Protein AF-A0A1L6IAH2-F1 (afdb_monomer)

Nearest PDB structures (foldseek):
  7aef-assembly1_q  TM=5.948E-01  e=2.158E-03  Algoriphagus machipongonensis
  6j0m-assembly1_C  TM=5.883E-01  e=1.623E-03  Photorhabdus asymbiotica
  3qr8-assembly1_A  TM=6.072E-01  e=8.965E-03  Peduovirus P2
  4s37-assembly6_Q  TM=5.396E-01  e=3.403E-03  Pseudomonas aeruginosa
  4s37-assembly3_G  TM=5.154E-01  e=2.038E-03  Pseudomonas aeruginosa

Solvent-accessible surface area (backbone atoms only — not comparable to full-atom values): 9773 Å² total; per-residue (Å²): 84,70,51,66,42,84,92,80,63,48,71,53,67,84,31,56,76,56,61,93,45,67,58,98,90,50,69,62,82,82,82,83,58,92,88,65,53,66,43,73,44,50,53,95,78,34,82,90,46,42,33,38,61,48,78,56,72,47,98,86,50,65,74,85,92,66,58,93,87,36,50,73,51,71,52,97,86,44,34,36,42,34,44,46,83,87,72,36,38,40,37,39,38,74,96,46,79,29,43,42,50,48,82,70,81,58,94,85,51,98,84,64,86,61,82,53,84,48,85,50,82,79,60,76,96,62,81,91,75,88,76,78,79,78,81,73,85,83,81,82,82,82,82,86,132

Mean predicted aligned error: 13.53 Å

Radius of gyration: 24.13 Å; Cα contacts (8 Å, |Δi|>4): 179; chains: 1; bounding box: 73×36×64 Å

Foldseek 3Di:
DWDQDPPVRDIADDAEEDFDADDDPDHDDDDDDPPWAFDWDADVPDPNHIYGDDTDADPVRHDPDDDPPKDKDADPQQWIWIQDPVRKIKTDHQPDFIFIFHFDPPPPDPPDGDGDGDGDRPDPPDDDDPPPPPPDDDDDDDDDD

Structure (mmCIF, N/CA/C/O backbone):
data_AF-A0A1L6IAH2-F1
#
_entry.id   AF-A0A1L6IAH2-F1
#
loop_
_atom_site.group_PDB
_atom_site.id
_atom_site.type_symbol
_atom_site.label_atom_id
_atom_site.label_alt_id
_atom_site.label_comp_id
_atom_site.label_asym_id
_atom_site.label_entity_id
_atom_site.label_seq_id
_atom_site.pdbx_PDB_ins_code
_atom_site.Cartn_x
_atom_site.Cartn_y
_atom_site.Cartn_z
_atom_site.occupancy
_atom_site.B_iso_or_equiv
_atom_site.auth_seq_id
_atom_site.auth_comp_id
_atom_site.auth_asym_id
_atom_site.auth_atom_id
_atom_site.pdbx_PDB_model_num
ATOM 1 N N . MET A 1 1 ? -3.403 -3.641 16.462 1.00 86.50 1 MET A N 1
ATOM 2 C CA . MET A 1 1 ? -3.313 -2.164 16.546 1.00 86.50 1 MET A CA 1
ATOM 3 C C . MET A 1 1 ? -4.534 -1.611 17.271 1.00 86.50 1 MET A C 1
ATOM 5 O O . MET A 1 1 ? -5.451 -2.382 17.517 1.00 86.50 1 MET A O 1
ATOM 9 N N . LYS A 1 2 ? -4.558 -0.321 17.611 1.00 91.00 2 LYS A N 1
ATOM 10 C CA . LYS A 1 2 ? -5.756 0.363 18.122 1.00 91.00 2 LYS A CA 1
ATOM 11 C C . LYS A 1 2 ? -6.254 1.385 17.102 1.00 91.00 2 LYS A C 1
ATOM 13 O O . LYS A 1 2 ? -5.446 1.907 16.335 1.00 91.00 2 LYS A O 1
ATOM 18 N N . VAL A 1 3 ? -7.557 1.649 17.090 1.00 92.06 3 VAL A N 1
ATOM 19 C CA . VAL A 1 3 ? -8.216 2.565 16.147 1.00 92.06 3 VAL A CA 1
ATOM 20 C C . VAL A 1 3 ? -9.210 3.449 16.907 1.00 92.06 3 VAL A C 1
ATOM 22 O O . VAL A 1 3 ? -9.743 3.039 17.935 1.00 92.06 3 VAL A O 1
ATOM 25 N N . LEU A 1 4 ? -9.467 4.662 16.410 1.00 93.75 4 LEU A N 1
ATOM 26 C CA . LEU A 1 4 ? -10.548 5.525 16.896 1.00 93.75 4 LEU A CA 1
ATOM 27 C C . LEU A 1 4 ? -11.818 5.280 16.071 1.00 93.75 4 LEU A C 1
ATOM 29 O O . LEU A 1 4 ? -11.799 5.400 14.846 1.00 93.75 4 LEU A O 1
ATOM 33 N N . LEU A 1 5 ? -12.925 4.953 16.736 1.00 91.56 5 LEU A N 1
ATOM 34 C CA . LEU A 1 5 ? -14.225 4.763 16.095 1.00 91.56 5 LEU A CA 1
ATOM 35 C C . LEU A 1 5 ? -14.841 6.113 15.726 1.00 91.56 5 LEU A C 1
ATOM 37 O O . LEU A 1 5 ? -15.018 6.972 16.584 1.00 91.56 5 LEU A O 1
ATOM 41 N N . MET A 1 6 ? -15.223 6.294 14.466 1.00 90.25 6 MET A N 1
ATOM 42 C CA . MET A 1 6 ? -15.960 7.481 14.027 1.00 90.25 6 MET A CA 1
ATOM 43 C C . MET A 1 6 ? -17.478 7.246 14.124 1.00 90.25 6 MET A C 1
ATOM 45 O O . MET A 1 6 ? -17.927 6.138 13.832 1.00 90.25 6 MET A O 1
ATOM 49 N N . PRO A 1 7 ? -18.285 8.255 14.515 1.00 90.56 7 PRO A N 1
ATOM 50 C CA . PRO A 1 7 ? -17.900 9.628 14.868 1.00 90.56 7 PRO A CA 1
ATOM 51 C C . PRO A 1 7 ? -17.555 9.828 16.357 1.00 90.56 7 PRO A C 1
ATOM 53 O O . PRO A 1 7 ? -17.245 10.941 16.764 1.00 90.56 7 PRO A O 1
ATOM 56 N N . THR A 1 8 ? -17.646 8.789 17.192 1.00 92.56 8 THR A N 1
ATOM 57 C C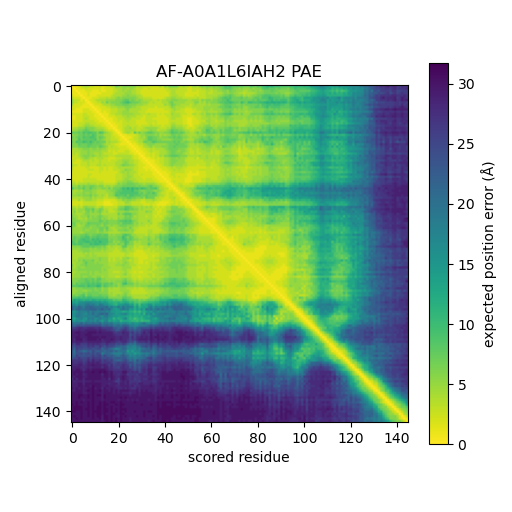A . THR A 1 8 ? -17.584 8.921 18.661 1.00 92.56 8 THR A CA 1
ATOM 58 C C . THR A 1 8 ? -16.186 9.192 19.218 1.00 92.56 8 THR A C 1
ATOM 60 O O . THR A 1 8 ? -16.061 9.531 20.391 1.00 92.56 8 THR A O 1
ATOM 63 N N . LEU A 1 9 ? -15.141 9.020 18.404 1.00 91.88 9 LEU A N 1
ATOM 64 C CA . LEU A 1 9 ? -13.724 9.112 18.769 1.00 91.88 9 LEU A CA 1
ATOM 65 C C . LEU A 1 9 ? -13.318 8.176 19.916 1.00 91.88 9 LEU A C 1
ATOM 67 O O . LEU A 1 9 ? -12.305 8.392 20.580 1.00 91.88 9 LEU A O 1
ATOM 71 N N . LYS A 1 10 ? -14.087 7.107 20.146 1.00 92.12 10 LYS A N 1
ATOM 72 C CA . LYS A 1 10 ? -13.762 6.106 21.161 1.00 92.12 10 LYS A CA 1
ATOM 73 C C . LYS A 1 10 ? -12.644 5.198 20.658 1.00 92.12 10 LYS A C 1
ATOM 75 O O . LYS A 1 10 ? -12.745 4.637 19.569 1.00 92.12 10 LYS A O 1
ATOM 80 N N . GLU A 1 11 ? -11.604 5.024 21.466 1.00 92.31 11 GLU A N 1
ATOM 81 C CA . GLU A 1 11 ? -10.515 4.094 21.166 1.00 92.31 11 GLU A CA 1
ATOM 82 C C . GLU A 1 11 ? -10.976 2.637 21.325 1.00 92.31 11 GLU A C 1
ATOM 84 O O . GLU A 1 11 ? -11.675 2.283 22.280 1.00 92.31 11 GLU A O 1
ATOM 89 N N . THR A 1 12 ? -10.582 1.778 20.387 1.00 91.38 12 THR A N 1
ATOM 90 C CA . THR A 1 12 ? -10.754 0.329 20.504 1.00 91.38 12 THR A CA 1
ATOM 91 C C . THR A 1 12 ? -9.719 -0.284 21.451 1.00 91.38 12 THR A C 1
ATOM 93 O O . THR A 1 12 ? -8.658 0.284 21.723 1.00 91.38 12 THR A O 1
ATOM 96 N N . GLY A 1 13 ? -9.970 -1.524 21.878 1.00 90.44 13 GLY A N 1
ATOM 97 C CA . GLY A 1 13 ? -8.896 -2.397 22.351 1.00 90.44 13 GLY A CA 1
ATOM 98 C C . GLY A 1 13 ? -7.880 -2.715 21.244 1.00 90.44 13 GLY A C 1
ATOM 99 O O . GLY A 1 13 ? -7.984 -2.237 20.108 1.00 90.44 13 GLY A O 1
ATOM 100 N N . PHE A 1 14 ? -6.890 -3.548 21.568 1.00 91.38 14 PHE A N 1
ATOM 101 C CA . PHE A 1 14 ? -5.995 -4.093 20.551 1.00 91.38 14 PHE A CA 1
ATOM 102 C C . PHE A 1 14 ? -6.758 -5.071 19.662 1.00 91.38 14 PHE A C 1
ATOM 104 O O . PHE A 1 14 ? -7.243 -6.093 20.133 1.00 91.38 14 PHE A O 1
ATOM 111 N N . ILE A 1 15 ? -6.820 -4.751 18.374 1.00 92.25 15 ILE A N 1
ATOM 112 C CA . ILE A 1 15 ? -7.501 -5.549 17.357 1.00 92.25 15 ILE A CA 1
ATOM 113 C C . ILE A 1 15 ? -6.515 -6.009 16.275 1.00 92.25 15 ILE A C 1
ATOM 115 O O . ILE A 1 15 ? -5.525 -5.306 16.004 1.00 92.25 15 ILE A O 1
ATOM 119 N N . PRO A 1 16 ? -6.725 -7.191 15.674 1.00 90.25 16 PRO A N 1
ATOM 120 C CA . PRO A 1 16 ? -5.869 -7.704 14.613 1.00 90.25 16 PRO A CA 1
ATOM 121 C C . PRO A 1 16 ? -5.997 -6.882 13.324 1.00 90.25 16 PRO A C 1
ATOM 123 O O . PRO A 1 16 ? -7.049 -6.318 13.013 1.00 90.25 16 PRO A O 1
ATOM 126 N N . LEU A 1 17 ? -4.897 -6.839 12.569 1.00 90.19 17 LEU A N 1
ATOM 127 C CA . LEU A 1 17 ? -4.865 -6.320 11.206 1.00 90.19 17 LEU A CA 1
ATOM 128 C C . LEU A 1 17 ? -5.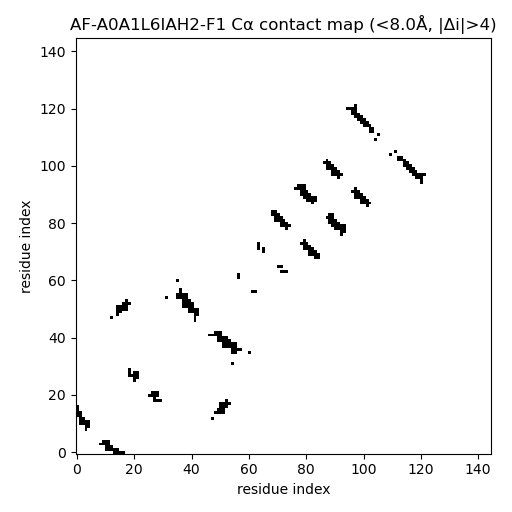105 -7.484 10.244 1.00 90.19 17 LEU A C 1
ATOM 130 O O . LEU A 1 17 ? -4.348 -8.454 10.257 1.00 90.19 17 LEU A O 1
ATOM 134 N N . GLY A 1 18 ? -6.148 -7.386 9.428 1.00 88.62 18 GLY A N 1
ATOM 135 C CA . GLY A 1 18 ? -6.373 -8.310 8.330 1.00 88.62 18 GLY A CA 1
ATOM 136 C C . GLY A 1 18 ? -5.320 -8.121 7.241 1.00 88.62 18 GLY A C 1
ATOM 137 O O . GLY A 1 18 ? -4.909 -7.002 6.933 1.00 88.62 18 GLY A O 1
ATOM 138 N N . ALA A 1 19 ? -4.889 -9.225 6.643 1.00 86.94 19 ALA A N 1
ATOM 139 C CA . ALA A 1 19 ? -4.045 -9.221 5.459 1.00 86.94 19 ALA A CA 1
ATOM 140 C C . ALA A 1 19 ? -4.566 -10.284 4.488 1.00 86.94 19 ALA A C 1
ATOM 142 O O . ALA A 1 19 ? -4.893 -11.395 4.898 1.00 86.94 19 ALA A O 1
ATOM 143 N N . GLN A 1 20 ? -4.685 -9.927 3.207 1.00 83.69 20 GLN A N 1
ATOM 144 C CA . GLN A 1 20 ? -5.344 -10.774 2.204 1.00 83.69 20 GLN A CA 1
ATOM 145 C C . GLN A 1 20 ? -4.550 -12.035 1.864 1.00 83.69 20 GLN A C 1
ATOM 147 O O . GLN A 1 20 ? -5.140 -13.089 1.646 1.00 83.69 20 GLN A O 1
ATOM 152 N N . TRP A 1 21 ? -3.222 -11.936 1.832 1.00 84.38 21 TRP A N 1
ATOM 153 C CA . TRP A 1 21 ? -2.342 -13.040 1.463 1.00 84.38 21 TRP A CA 1
ATOM 154 C C . TRP A 1 21 ? -1.240 -13.147 2.501 1.00 84.38 21 TRP A C 1
ATOM 156 O O . TRP A 1 21 ? -0.202 -12.511 2.355 1.00 84.38 21 TRP A O 1
ATOM 166 N N . VAL A 1 22 ? -1.482 -13.900 3.572 1.00 90.75 22 VAL A N 1
ATOM 167 C CA . VAL A 1 22 ? -0.483 -14.192 4.607 1.00 90.75 22 VAL A CA 1
ATOM 168 C C . VAL A 1 22 ? -0.551 -15.655 5.021 1.00 90.75 22 VAL A C 1
ATOM 170 O O . VAL A 1 22 ? -1.625 -16.250 5.079 1.00 90.75 22 VAL A O 1
ATOM 173 N N . GLY A 1 23 ? 0.605 -16.228 5.328 1.00 88.56 23 GLY A N 1
ATOM 174 C CA . GLY A 1 23 ? 0.748 -17.563 5.893 1.00 88.56 23 GLY A CA 1
ATOM 175 C C . GLY A 1 23 ? 2.095 -17.713 6.593 1.00 88.56 23 GLY A C 1
ATOM 176 O O . GLY A 1 23 ? 2.767 -16.724 6.883 1.00 88.56 23 GLY A O 1
ATOM 177 N N . ASN A 1 24 ? 2.499 -18.948 6.891 1.00 91.69 24 ASN A N 1
ATOM 178 C CA . ASN A 1 24 ? 3.720 -19.217 7.652 1.00 91.69 24 ASN A CA 1
ATOM 179 C C . ASN A 1 24 ? 4.989 -18.852 6.854 1.00 91.69 24 ASN A C 1
ATOM 181 O O . ASN A 1 24 ? 5.527 -19.680 6.124 1.00 91.69 24 ASN A O 1
ATOM 185 N N . GLY A 1 25 ? 5.447 -17.604 6.984 1.00 88.88 25 GLY A N 1
ATOM 186 C CA . GLY A 1 25 ? 6.655 -17.088 6.333 1.00 88.88 25 GLY A CA 1
ATOM 187 C C . GLY A 1 25 ? 6.451 -16.485 4.938 1.00 88.88 25 GLY A C 1
ATOM 188 O O . GLY A 1 25 ? 7.436 -16.160 4.283 1.00 88.88 25 GLY A O 1
ATOM 189 N N . PHE A 1 26 ? 5.210 -16.306 4.474 1.00 86.00 26 PHE A N 1
ATOM 190 C CA . PHE A 1 26 ? 4.926 -15.680 3.178 1.00 86.00 26 PHE A CA 1
ATOM 191 C C . PHE A 1 26 ? 3.760 -14.697 3.263 1.00 86.00 26 PHE A C 1
ATOM 193 O O . PHE A 1 26 ? 2.855 -14.858 4.085 1.00 86.00 26 PHE A O 1
ATOM 200 N N . GLY A 1 27 ? 3.759 -13.702 2.376 1.00 86.50 27 GLY A N 1
ATOM 201 C CA . GLY A 1 27 ? 2.611 -12.832 2.184 1.00 86.50 27 GLY A CA 1
ATOM 202 C C . GLY A 1 27 ? 2.926 -11.444 1.644 1.00 86.50 27 GLY A C 1
ATOM 203 O O . GLY A 1 27 ? 4.083 -11.090 1.433 1.00 86.50 27 GLY A O 1
ATOM 204 N N . ALA A 1 28 ? 1.871 -10.654 1.459 1.00 86.00 28 ALA A N 1
ATOM 205 C CA . ALA A 1 28 ? 1.945 -9.226 1.176 1.00 86.00 28 ALA A CA 1
ATOM 206 C C . ALA A 1 28 ? 1.289 -8.459 2.330 1.00 86.00 28 ALA A C 1
ATOM 208 O O . ALA A 1 28 ? 0.088 -8.587 2.574 1.00 86.00 28 ALA A O 1
ATOM 209 N N . VAL A 1 29 ? 2.087 -7.675 3.056 1.00 86.31 29 VAL A N 1
ATOM 210 C CA . VAL A 1 29 ? 1.638 -6.933 4.240 1.00 86.31 29 VAL A CA 1
ATOM 211 C C . VAL A 1 29 ? 1.871 -5.447 4.017 1.00 86.31 29 VAL A C 1
ATOM 213 O O . VAL A 1 29 ? 3.005 -5.004 3.857 1.00 86.31 29 VAL A O 1
ATOM 216 N N . PHE A 1 30 ? 0.788 -4.673 4.046 1.00 85.25 30 PHE A N 1
ATOM 217 C CA . PHE A 1 30 ? 0.820 -3.221 3.897 1.00 85.25 30 PHE A CA 1
ATOM 218 C C . PHE A 1 30 ? 0.365 -2.572 5.202 1.00 85.25 30 PHE A C 1
ATOM 220 O O . PHE A 1 30 ? -0.830 -2.479 5.487 1.00 85.25 30 PHE A O 1
ATOM 227 N N . GLY A 1 31 ? 1.331 -2.150 6.017 1.00 86.38 31 GLY A N 1
ATOM 228 C CA . GLY A 1 31 ? 1.055 -1.541 7.314 1.00 86.38 31 GLY A CA 1
ATOM 229 C C . GLY A 1 31 ? 0.321 -0.197 7.176 1.00 86.38 31 GLY A C 1
ATOM 230 O O . GLY A 1 31 ? 0.756 0.649 6.390 1.00 86.38 31 GLY A O 1
ATOM 231 N N . PRO A 1 32 ? -0.777 0.034 7.914 1.00 88.38 32 PRO A N 1
ATOM 232 C CA . PRO A 1 32 ? -1.353 1.367 8.052 1.00 88.38 32 PRO A CA 1
ATOM 233 C C . PRO A 1 32 ? -0.434 2.279 8.878 1.00 88.38 32 PRO A C 1
ATOM 235 O O . PRO A 1 32 ? 0.221 1.843 9.826 1.00 88.38 32 PRO A O 1
ATOM 238 N N . ALA A 1 33 ? -0.426 3.558 8.532 1.00 87.06 33 ALA A N 1
ATOM 239 C CA . ALA A 1 33 ? 0.151 4.643 9.302 1.00 87.06 33 ALA A CA 1
ATOM 240 C C . ALA A 1 33 ? -0.894 5.259 10.247 1.00 87.06 33 ALA A C 1
ATOM 242 O O . ALA A 1 33 ? -2.109 5.131 10.068 1.00 87.06 33 ALA A O 1
ATOM 243 N N . ILE A 1 34 ? -0.415 5.968 11.270 1.00 87.81 34 ILE A N 1
ATOM 244 C CA . ILE A 1 34 ? -1.287 6.767 12.136 1.00 87.81 34 ILE A CA 1
ATOM 245 C C . ILE A 1 34 ? -1.984 7.834 11.282 1.00 87.81 34 ILE A C 1
ATOM 247 O O . ILE A 1 34 ? -1.335 8.538 10.513 1.00 87.81 34 ILE A O 1
ATOM 251 N N . GLY A 1 35 ? -3.304 7.949 11.439 1.00 86.81 35 GLY A N 1
ATOM 252 C CA . GLY A 1 35 ? -4.141 8.872 10.668 1.00 86.81 35 GLY A CA 1
ATOM 253 C C . GLY A 1 35 ? -4.812 8.247 9.443 1.00 86.81 35 GLY A C 1
ATOM 254 O O . GLY A 1 35 ? -5.666 8.891 8.836 1.00 86.81 35 GLY A O 1
ATOM 255 N N . ASP A 1 36 ? -4.493 6.998 9.095 1.00 89.12 36 ASP A N 1
ATOM 256 C CA . ASP A 1 36 ? -5.208 6.297 8.033 1.00 89.12 36 ASP A CA 1
ATOM 257 C C . ASP A 1 36 ? -6.657 5.989 8.408 1.00 89.12 36 ASP A C 1
ATOM 259 O O . ASP A 1 36 ? -6.964 5.517 9.505 1.00 89.12 36 ASP A O 1
ATOM 263 N N . ALA A 1 37 ? -7.548 6.181 7.436 1.00 90.69 37 ALA A N 1
ATOM 264 C CA . ALA A 1 37 ? -8.918 5.711 7.529 1.00 90.69 37 ALA A CA 1
ATOM 265 C C . ALA A 1 37 ? -8.974 4.213 7.205 1.00 90.69 37 ALA A C 1
ATOM 267 O O . ALA A 1 37 ? -8.524 3.770 6.142 1.00 90.69 37 ALA A O 1
ATOM 268 N N . VAL A 1 38 ? -9.562 3.439 8.116 1.00 91.56 38 VAL A N 1
ATOM 269 C CA . VAL A 1 38 ? -9.704 1.988 7.985 1.00 91.56 38 VAL A CA 1
ATOM 270 C C . VAL A 1 38 ? -11.153 1.547 8.148 1.00 91.56 38 VAL A C 1
ATOM 272 O O . VAL A 1 38 ? -11.927 2.156 8.886 1.00 91.56 38 VAL A O 1
ATOM 275 N N . ARG A 1 39 ? -11.505 0.455 7.472 1.00 90.56 39 ARG A N 1
ATOM 276 C CA . ARG A 1 39 ? -12.727 -0.305 7.713 1.00 90.56 39 ARG A CA 1
ATOM 277 C C . ARG A 1 39 ? -12.502 -1.262 8.874 1.00 90.56 39 ARG A C 1
ATOM 279 O O . ARG A 1 39 ? -11.509 -1.991 8.885 1.00 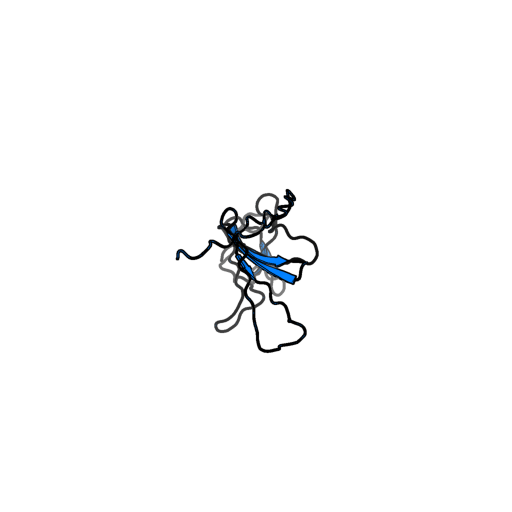90.56 39 ARG A O 1
ATOM 286 N N . LEU A 1 40 ? -13.452 -1.292 9.798 1.00 91.62 40 LEU A N 1
ATOM 287 C CA . LEU A 1 40 ? -13.545 -2.348 10.796 1.00 91.62 40 LEU A CA 1
ATOM 288 C C . LEU A 1 40 ? -14.649 -3.318 10.395 1.00 91.62 40 LEU A C 1
ATOM 290 O O . LEU A 1 40 ? -15.758 -2.893 10.073 1.00 91.62 40 LEU A O 1
ATOM 294 N N . ASP A 1 41 ? -14.334 -4.604 10.437 1.00 91.50 41 ASP A N 1
ATOM 295 C CA . ASP A 1 41 ? -15.301 -5.680 10.300 1.00 91.50 41 ASP A CA 1
ATOM 296 C C . ASP A 1 41 ? -15.544 -6.285 11.685 1.00 91.50 41 ASP A C 1
ATOM 298 O O . ASP A 1 41 ? -14.609 -6.704 12.371 1.00 91.50 41 ASP A O 1
ATOM 302 N N . PHE A 1 42 ? -16.805 -6.282 12.111 1.00 91.12 42 PHE A N 1
ATOM 303 C CA . PHE A 1 42 ? -17.227 -6.819 13.402 1.00 91.12 42 PHE A CA 1
ATOM 304 C C . PHE A 1 42 ? -17.697 -8.257 13.230 1.00 91.12 42 PHE A C 1
ATOM 306 O O . PHE A 1 42 ? -18.636 -8.526 12.478 1.00 91.12 42 PHE A O 1
ATOM 313 N N . VAL A 1 43 ? -17.053 -9.179 13.938 1.00 88.50 43 VAL A N 1
ATOM 314 C CA . VAL A 1 43 ? -17.406 -10.599 13.906 1.00 88.50 43 VAL A CA 1
ATOM 315 C C . VAL A 1 43 ? -18.690 -10.802 14.707 1.00 88.50 43 VAL A C 1
ATOM 317 O O . VAL A 1 43 ? -18.813 -10.321 15.833 1.00 88.50 43 VAL A O 1
ATOM 320 N N . ASP A 1 44 ? -19.672 -11.472 14.104 1.00 89.12 44 ASP A N 1
ATOM 321 C CA . ASP A 1 44 ? -20.992 -11.741 14.693 1.00 89.12 44 ASP A CA 1
ATOM 322 C C . ASP A 1 44 ? -21.728 -10.488 15.209 1.00 89.12 44 ASP A C 1
ATOM 324 O O . ASP A 1 44 ? -22.524 -10.555 16.146 1.00 89.12 44 ASP A O 1
ATOM 328 N N . GLY A 1 45 ? -21.437 -9.317 14.631 1.00 83.12 45 GLY A N 1
ATOM 329 C CA . GLY A 1 45 ? -22.016 -8.040 15.059 1.00 83.12 45 GLY A CA 1
ATOM 330 C C . GLY A 1 45 ? -21.542 -7.552 16.434 1.00 83.12 45 GLY A C 1
ATOM 331 O O . GLY A 1 45 ? -22.103 -6.592 16.962 1.00 83.12 45 GLY A O 1
ATOM 332 N N . ARG A 1 46 ? -20.519 -8.185 17.021 1.00 80.88 46 ARG A N 1
ATOM 333 C CA . ARG A 1 46 ? -19.963 -7.819 18.329 1.00 80.88 46 ARG A CA 1
ATOM 334 C C . ARG A 1 46 ? -18.849 -6.796 18.166 1.00 80.88 46 ARG A C 1
ATOM 336 O O . ARG A 1 46 ? -17.837 -7.060 17.516 1.00 80.88 46 ARG A O 1
ATOM 343 N N . VAL A 1 47 ? -19.008 -5.633 18.795 1.00 78.75 47 VAL A N 1
ATOM 344 C CA . VAL A 1 47 ? -18.020 -4.539 18.734 1.00 78.75 47 VAL A CA 1
ATOM 345 C C . VAL A 1 47 ? -16.703 -4.933 19.411 1.00 78.75 47 VAL A C 1
ATOM 347 O O . VAL A 1 47 ? -15.639 -4.417 19.074 1.00 78.75 47 VAL A O 1
ATOM 350 N N . GLU A 1 48 ? -16.765 -5.890 20.333 1.00 81.81 48 GLU A N 1
ATOM 351 C CA . GLU A 1 48 ? -15.628 -6.423 21.076 1.00 81.81 48 GLU A CA 1
ATOM 352 C C . GLU A 1 48 ? -14.701 -7.280 20.203 1.00 81.81 48 GLU A C 1
ATOM 354 O O . GLU A 1 48 ? -13.532 -7.452 20.545 1.00 81.81 48 GLU A O 1
ATOM 359 N N . VAL A 1 49 ? -15.199 -7.802 19.076 1.00 85.75 49 VAL A N 1
ATOM 360 C CA . VAL A 1 49 ? -14.458 -8.687 18.168 1.00 85.75 49 VAL A CA 1
ATOM 361 C C . VAL A 1 49 ? -14.350 -8.021 16.8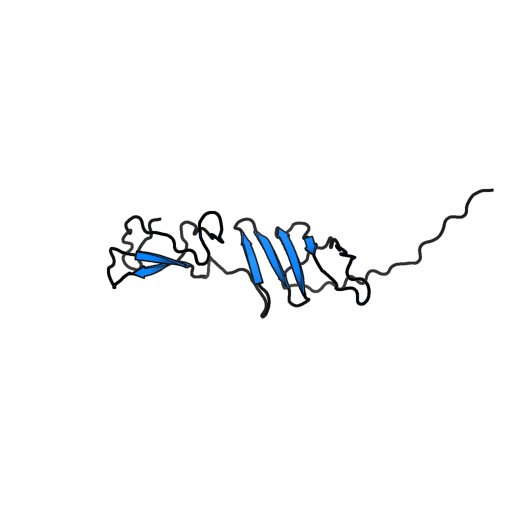00 1.00 85.75 49 VAL A C 1
ATOM 363 O O . VAL A 1 49 ? -15.001 -8.408 15.831 1.00 85.75 49 VAL A O 1
ATOM 366 N N . ALA A 1 50 ? -13.539 -6.969 16.735 1.00 90.62 50 ALA A N 1
ATOM 367 C CA . ALA A 1 50 ? -13.291 -6.230 15.503 1.00 90.62 50 ALA A CA 1
ATOM 368 C C . ALA A 1 50 ? -11.981 -6.660 14.836 1.00 90.62 50 ALA A C 1
ATOM 370 O O . ALA A 1 50 ? -10.995 -6.970 15.505 1.00 90.62 50 ALA A O 1
ATOM 371 N N . ILE A 1 51 ? -11.961 -6.614 13.507 1.00 91.75 51 ILE A N 1
ATOM 372 C CA . ILE A 1 51 ? -10.784 -6.841 12.668 1.00 91.75 51 ILE A CA 1
ATOM 373 C C . ILE A 1 51 ? -10.638 -5.637 11.740 1.00 91.75 51 ILE A C 1
ATOM 375 O O . ILE A 1 51 ? -11.621 -5.153 11.180 1.00 91.75 51 ILE A O 1
ATOM 379 N N . VAL A 1 52 ? -9.416 -5.135 11.562 1.00 92.25 52 VAL A N 1
ATOM 380 C CA . VAL A 1 52 ? -9.154 -4.114 10.539 1.00 92.25 52 VAL A CA 1
ATOM 381 C C . VAL A 1 52 ? -9.138 -4.793 9.169 1.00 92.25 52 VAL A C 1
ATOM 383 O O . VAL A 1 52 ? -8.251 -5.601 8.911 1.00 92.25 52 VAL A O 1
ATOM 386 N N . GLY A 1 53 ? -10.108 -4.485 8.306 1.00 85.69 53 GLY A N 1
ATOM 387 C CA . GLY A 1 53 ? -10.299 -5.172 7.022 1.00 85.69 53 GLY A CA 1
ATOM 388 C C . GLY A 1 53 ? -9.551 -4.529 5.852 1.00 85.69 53 GLY A C 1
ATOM 389 O O . GLY A 1 53 ? -8.737 -5.168 5.189 1.00 85.69 53 GLY A O 1
ATOM 390 N N . SER A 1 54 ? -9.816 -3.249 5.585 1.00 83.19 54 SER A N 1
ATOM 391 C CA . SER A 1 54 ? -9.230 -2.509 4.460 1.00 83.19 54 SER A CA 1
ATOM 392 C C . SER A 1 54 ? -8.931 -1.059 4.827 1.00 83.19 54 SER A C 1
ATOM 394 O O . SER A 1 54 ? -9.496 -0.512 5.774 1.00 83.19 54 SER A O 1
ATOM 396 N N . ARG A 1 55 ? -8.066 -0.408 4.047 1.00 86.62 55 ARG A N 1
ATOM 397 C CA . ARG A 1 55 ? -7.867 1.048 4.087 1.00 86.62 55 ARG A CA 1
ATOM 398 C C . ARG A 1 55 ? -8.745 1.723 3.040 1.00 86.62 55 ARG A C 1
ATOM 400 O O . ARG A 1 55 ? -9.037 1.126 2.004 1.00 86.62 55 ARG A O 1
ATOM 407 N N . PHE A 1 56 ? -9.131 2.966 3.302 1.00 83.62 56 PHE A N 1
ATOM 408 C CA . PHE A 1 56 ? -9.804 3.813 2.322 1.00 83.62 56 PHE A CA 1
ATOM 409 C C . PHE A 1 56 ? -8.937 5.008 1.954 1.00 83.62 56 PHE A C 1
ATOM 411 O O . PHE A 1 56 ? -8.312 5.634 2.812 1.00 83.62 56 PHE A O 1
ATOM 418 N N . PHE A 1 57 ? -8.939 5.339 0.667 1.00 85.12 57 PHE A N 1
ATOM 419 C CA . PHE A 1 57 ? -8.342 6.572 0.182 1.00 85.12 57 PHE A CA 1
ATOM 420 C C . PHE A 1 57 ? -9.196 7.771 0.585 1.00 85.12 57 PHE A C 1
ATOM 422 O O . PHE A 1 57 ? -10.416 7.674 0.725 1.00 85.12 57 PHE A O 1
ATOM 429 N N . ASN A 1 58 ? -8.550 8.916 0.749 1.00 85.19 58 ASN A N 1
ATOM 430 C CA . ASN A 1 58 ? -9.213 10.189 0.993 1.00 85.19 58 ASN A CA 1
ATOM 431 C C . ASN A 1 58 ? -8.443 11.317 0.287 1.00 85.19 58 ASN A C 1
ATOM 433 O O . ASN A 1 58 ? -7.482 11.069 -0.441 1.00 85.19 58 ASN A O 1
ATOM 437 N N . ASN A 1 59 ? -8.863 12.567 0.487 1.00 85.38 59 ASN A N 1
ATOM 438 C CA . ASN A 1 59 ? -8.245 13.712 -0.188 1.00 85.38 59 ASN A CA 1
ATOM 439 C C . ASN A 1 59 ? -6.755 13.898 0.144 1.00 85.38 59 ASN A C 1
ATOM 441 O O . ASN A 1 59 ? -6.020 14.417 -0.702 1.00 85.38 59 ASN A O 1
ATOM 445 N N . SER A 1 60 ? -6.329 13.459 1.330 1.00 85.31 60 SER A N 1
ATOM 446 C CA . SER A 1 60 ? -4.944 13.510 1.807 1.00 85.31 60 SER A CA 1
ATOM 447 C C . SER A 1 60 ? -4.175 12.223 1.481 1.00 85.31 60 SER A C 1
ATOM 449 O O . SER A 1 60 ? -3.026 12.286 1.058 1.00 85.31 60 SER A O 1
ATOM 451 N N . ALA A 1 61 ? -4.809 11.056 1.629 1.00 84.31 61 ALA A N 1
ATOM 452 C CA . ALA A 1 61 ? -4.242 9.742 1.329 1.00 84.31 61 ALA A CA 1
ATOM 453 C C . ALA A 1 61 ? -4.746 9.242 -0.032 1.00 84.31 61 ALA A C 1
ATOM 455 O O . ALA A 1 61 ? -5.698 8.460 -0.114 1.00 84.31 61 ALA A O 1
ATOM 456 N N . ARG A 1 62 ? -4.127 9.732 -1.110 1.00 86.88 62 ARG A N 1
ATOM 457 C CA . ARG A 1 62 ? -4.495 9.373 -2.486 1.00 86.88 62 ARG A CA 1
ATOM 458 C C . ARG A 1 62 ? -3.842 8.053 -2.913 1.00 86.88 62 ARG A C 1
ATOM 460 O O . ARG A 1 62 ? -2.695 7.807 -2.540 1.00 86.88 62 ARG A O 1
ATOM 467 N N . PRO A 1 63 ? -4.536 7.212 -3.701 1.00 88.69 63 PRO A N 1
ATOM 468 C CA . PRO A 1 63 ? -3.929 6.009 -4.254 1.00 88.69 63 PRO A CA 1
ATOM 469 C C . PRO 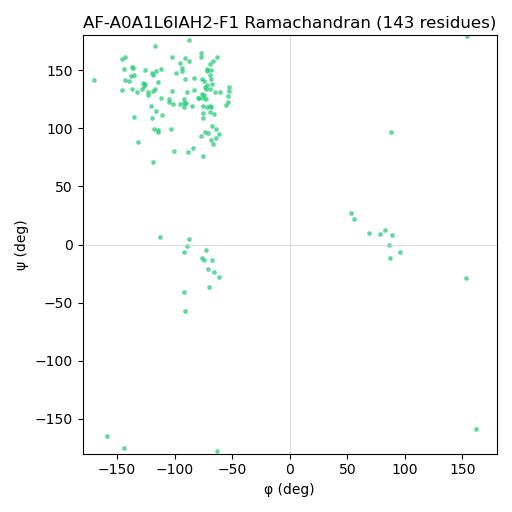A 1 63 ? -2.826 6.368 -5.261 1.00 88.69 63 PRO A C 1
ATOM 471 O O . PRO A 1 63 ? -2.877 7.447 -5.864 1.00 88.69 63 PRO A O 1
ATOM 474 N N . PRO A 1 64 ? -1.876 5.453 -5.525 1.00 88.62 64 PRO A N 1
ATOM 475 C CA . PRO A 1 64 ? -1.020 5.546 -6.699 1.00 88.62 64 PRO A CA 1
ATOM 476 C C . PRO A 1 64 ? -1.852 5.710 -7.976 1.00 88.62 64 PRO A C 1
ATOM 478 O O . PRO A 1 64 ? -2.841 5.007 -8.184 1.00 88.62 64 PRO A O 1
ATOM 481 N N . VAL A 1 65 ? -1.441 6.628 -8.852 1.00 86.62 65 VAL A N 1
ATOM 482 C CA . VAL A 1 65 ? -2.125 6.851 -10.130 1.00 86.62 65 VAL A CA 1
ATOM 483 C C . VAL A 1 65 ? -1.775 5.716 -11.093 1.00 86.62 65 VAL A C 1
ATOM 485 O O . VAL A 1 65 ? -0.609 5.515 -11.451 1.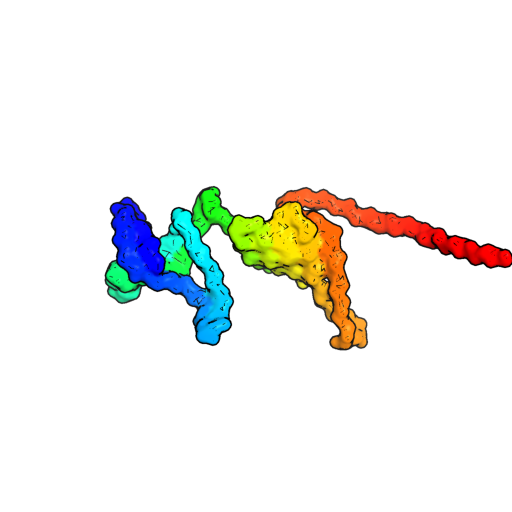00 86.62 65 VAL A O 1
ATOM 488 N N . VAL A 1 66 ? -2.789 4.975 -11.533 1.00 86.31 66 VAL A N 1
ATOM 489 C CA . VAL A 1 66 ? -2.686 3.899 -12.529 1.00 86.31 66 VAL A CA 1
ATOM 490 C C . VAL A 1 66 ? -3.696 4.108 -13.651 1.00 86.31 66 VAL A C 1
ATOM 492 O O . VAL A 1 66 ? -4.819 4.540 -13.398 1.00 86.31 66 VAL A O 1
ATOM 495 N N . GLN A 1 67 ? -3.288 3.855 -14.899 1.00 86.25 67 GLN A N 1
ATOM 496 C CA . GLN A 1 67 ? -4.234 3.799 -16.017 1.00 86.25 67 GLN A CA 1
ATOM 497 C C . GLN A 1 67 ? -4.993 2.467 -15.984 1.00 86.25 67 GLN A C 1
ATOM 499 O O . GLN A 1 67 ? -4.545 1.504 -15.361 1.00 86.25 67 GLN A O 1
ATOM 504 N N . SER A 1 68 ? -6.131 2.398 -16.679 1.00 89.75 68 SER A N 1
ATOM 505 C CA . SER A 1 68 ? -6.852 1.132 -16.860 1.00 89.75 68 SER A CA 1
ATOM 506 C C . SER A 1 68 ? -5.914 0.057 -17.420 1.00 89.75 68 SER A C 1
ATOM 508 O O . SER A 1 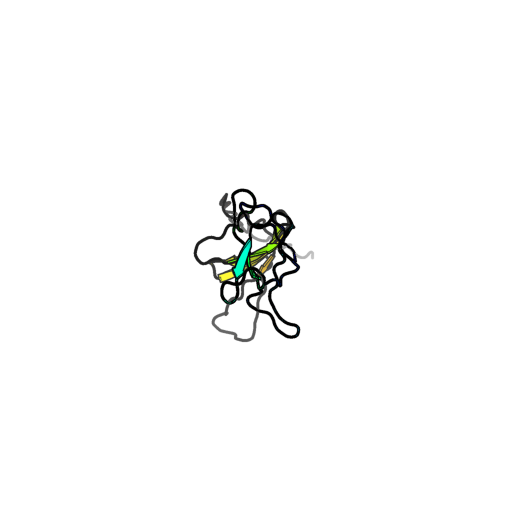68 ? -5.180 0.325 -18.371 1.00 89.75 68 SER A O 1
ATOM 510 N N . GLY A 1 69 ? -5.925 -1.130 -16.811 1.00 88.12 69 GLY A N 1
ATOM 511 C CA . GLY A 1 69 ? -5.048 -2.253 -17.166 1.00 88.12 69 GLY A CA 1
ATOM 512 C C . GLY A 1 69 ? -3.682 -2.266 -16.468 1.00 88.12 69 GLY A C 1
ATOM 513 O O . GLY A 1 69 ? -3.022 -3.300 -16.482 1.00 88.12 69 GLY A O 1
ATOM 514 N N . GLN A 1 70 ? -3.281 -1.177 -15.801 1.00 88.69 70 GLN A N 1
ATOM 515 C CA . GLN A 1 70 ? -2.003 -1.090 -15.086 1.00 88.69 70 GLN A CA 1
ATOM 516 C C . GLN A 1 70 ? -2.150 -1.426 -13.600 1.00 88.69 70 GLN A C 1
ATOM 518 O O . GLN A 1 70 ? -3.206 -1.229 -12.996 1.00 88.69 70 GLN A O 1
ATOM 523 N N . ALA A 1 71 ? -1.048 -1.848 -12.981 1.00 90.75 71 ALA A N 1
ATOM 524 C CA . ALA A 1 71 ? -0.959 -2.068 -11.540 1.00 90.75 71 ALA A CA 1
ATOM 525 C C . ALA A 1 71 ? 0.339 -1.476 -10.988 1.00 90.75 71 ALA A C 1
ATOM 527 O O . ALA A 1 71 ? 1.366 -1.500 -11.664 1.00 90.75 71 ALA A O 1
ATOM 528 N N . ALA A 1 72 ? 0.305 -0.958 -9.759 1.00 90.88 72 ALA A N 1
ATOM 529 C CA . ALA A 1 72 ? 1.485 -0.426 -9.088 1.00 90.88 72 ALA A CA 1
ATOM 530 C C . ALA A 1 72 ? 1.468 -0.731 -7.588 1.00 90.88 72 ALA A C 1
ATOM 532 O O . ALA A 1 72 ? 0.428 -0.622 -6.938 1.00 90.88 72 ALA A O 1
ATOM 533 N N . ILE A 1 73 ? 2.639 -1.043 -7.041 1.00 91.88 73 ILE A N 1
ATOM 534 C CA . ILE A 1 73 ? 2.923 -1.047 -5.605 1.00 91.88 73 ILE A CA 1
ATOM 535 C C . ILE A 1 73 ? 3.890 0.104 -5.361 1.00 91.88 73 ILE A C 1
ATOM 537 O O . ILE A 1 73 ? 4.917 0.177 -6.029 1.00 91.88 73 ILE A O 1
ATOM 541 N N . VAL A 1 74 ? 3.554 1.003 -4.435 1.00 90.12 74 VAL A N 1
ATOM 542 C CA . VAL A 1 74 ? 4.365 2.182 -4.105 1.00 90.12 74 VAL A CA 1
ATOM 543 C C . VAL A 1 74 ? 4.505 2.280 -2.591 1.00 90.12 74 VAL A C 1
ATOM 545 O O . VAL A 1 74 ? 3.507 2.169 -1.877 1.00 90.12 74 VAL A O 1
ATOM 548 N N . ASP A 1 75 ? 5.726 2.470 -2.100 1.00 89.56 75 ASP A N 1
ATOM 549 C CA . ASP A 1 75 ? 5.997 2.684 -0.679 1.00 89.56 75 ASP A CA 1
ATOM 550 C C . ASP A 1 75 ? 5.900 4.170 -0.276 1.00 89.56 75 ASP A C 1
ATOM 552 O O . ASP A 1 75 ? 5.705 5.063 -1.104 1.00 89.56 75 ASP A O 1
ATOM 556 N N . SER A 1 76 ? 6.055 4.460 1.018 1.00 86.25 76 SER A N 1
ATOM 557 C CA . SER A 1 76 ? 5.985 5.829 1.549 1.00 86.25 76 SER A CA 1
ATOM 558 C C . SER A 1 76 ? 7.137 6.741 1.107 1.00 86.25 76 SER A C 1
ATOM 560 O O . SER A 1 76 ? 7.048 7.955 1.278 1.00 86.25 76 SER A O 1
ATOM 562 N N . THR A 1 77 ? 8.210 6.189 0.536 1.00 86.12 77 THR A N 1
ATOM 563 C CA . THR A 1 77 ? 9.360 6.940 0.005 1.00 86.12 77 THR A CA 1
ATOM 564 C C . THR A 1 77 ? 9.213 7.285 -1.478 1.00 86.12 77 THR A C 1
ATOM 566 O O . THR A 1 77 ? 10.053 8.012 -2.022 1.00 86.12 77 THR A O 1
ATOM 569 N N . GLY A 1 78 ? 8.160 6.770 -2.124 1.00 84.88 78 GLY A N 1
ATOM 570 C CA . GLY A 1 78 ? 7.933 6.869 -3.562 1.00 84.88 78 GLY A CA 1
ATOM 571 C C . GLY A 1 78 ? 8.685 5.814 -4.376 1.00 84.88 78 GLY A C 1
ATOM 572 O O . GLY A 1 78 ? 8.781 5.961 -5.596 1.00 84.88 78 GLY A O 1
ATOM 573 N N . SER A 1 79 ? 9.237 4.779 -3.734 1.00 87.69 79 SER A N 1
ATOM 574 C CA . SER A 1 79 ? 9.784 3.618 -4.443 1.00 87.69 79 SER A CA 1
ATOM 575 C C . SER A 1 79 ? 8.646 2.734 -4.929 1.00 87.69 79 SER A C 1
ATOM 577 O O . SER A 1 79 ? 7.630 2.602 -4.245 1.00 87.69 79 SER A O 1
ATOM 579 N N . PHE A 1 80 ? 8.783 2.153 -6.117 1.00 88.44 80 PHE A N 1
ATOM 580 C CA . PHE A 1 80 ? 7.679 1.475 -6.774 1.00 88.44 80 PHE A CA 1
ATOM 581 C C . PHE A 1 80 ? 8.084 0.255 -7.589 1.00 88.44 80 PHE A C 1
ATOM 583 O O . PHE A 1 80 ? 9.221 0.112 -8.038 1.00 88.44 80 PHE A O 1
ATOM 590 N N . VAL A 1 81 ? 7.075 -0.578 -7.825 1.00 90.94 81 VAL A N 1
ATOM 591 C CA . VAL A 1 81 ? 7.019 -1.612 -8.854 1.00 90.94 81 VAL A CA 1
ATOM 592 C C . VAL A 1 81 ? 5.726 -1.420 -9.641 1.00 90.94 81 VAL A C 1
ATOM 594 O O . VAL A 1 81 ? 4.670 -1.225 -9.036 1.00 90.94 81 VAL A O 1
ATOM 597 N N . ARG A 1 82 ? 5.785 -1.472 -10.972 1.00 88.75 82 ARG A N 1
ATOM 598 C CA . ARG A 1 82 ? 4.653 -1.199 -11.858 1.00 88.75 82 ARG A CA 1
ATOM 599 C C . ARG A 1 82 ? 4.596 -2.163 -13.038 1.00 88.75 82 ARG A C 1
ATOM 601 O O . ARG A 1 82 ? 5.622 -2.490 -13.625 1.00 88.75 82 ARG A O 1
ATOM 608 N N . LEU A 1 83 ? 3.381 -2.576 -13.382 1.00 89.62 83 LEU A N 1
ATOM 609 C CA . LEU A 1 83 ? 3.052 -3.322 -14.593 1.00 89.62 83 LEU A CA 1
ATOM 610 C C . LEU A 1 83 ? 2.376 -2.372 -15.581 1.00 89.62 83 LEU A C 1
ATOM 612 O O . LEU A 1 83 ? 1.387 -1.715 -15.232 1.00 89.62 83 LEU A O 1
ATOM 616 N N . ASN A 1 84 ? 2.929 -2.292 -16.786 1.00 85.50 84 ASN A N 1
ATOM 617 C CA . ASN A 1 84 ? 2.498 -1.368 -17.825 1.00 85.50 84 ASN A CA 1
ATOM 618 C C . ASN A 1 84 ? 1.652 -2.080 -18.888 1.00 85.50 84 ASN A C 1
ATOM 620 O O . ASN A 1 84 ? 1.690 -3.300 -19.044 1.00 85.50 84 ASN A O 1
ATOM 624 N N . ASN A 1 85 ? 0.892 -1.296 -19.653 1.00 85.94 85 ASN A N 1
ATOM 625 C CA . ASN A 1 85 ? -0.002 -1.826 -20.689 1.00 85.94 85 ASN A CA 1
ATOM 626 C C . ASN A 1 85 ? 0.733 -2.281 -21.960 1.00 85.94 85 ASN A C 1
ATOM 628 O O . ASN A 1 85 ? 0.128 -2.922 -22.812 1.00 85.94 85 ASN A O 1
ATOM 632 N N . ASP A 1 86 ? 2.012 -1.938 -22.099 1.00 80.12 86 ASP A N 1
ATOM 633 C CA . ASP A 1 86 ? 2.879 -2.351 -23.205 1.00 80.12 86 ASP A CA 1
ATOM 634 C C . ASP A 1 86 ? 3.579 -3.698 -22.947 1.00 80.12 86 ASP A C 1
ATOM 636 O O . ASP A 1 86 ? 4.390 -4.132 -23.756 1.00 80.12 86 ASP A O 1
ATOM 640 N N . GLY A 1 87 ? 3.262 -4.374 -21.835 1.00 77.25 87 GLY A N 1
ATOM 641 C CA . GLY A 1 87 ? 3.871 -5.649 -21.452 1.00 77.25 87 GLY A CA 1
ATOM 642 C C . GLY A 1 87 ? 5.176 -5.511 -20.665 1.00 77.25 87 GLY A C 1
ATOM 643 O O . GLY A 1 87 ? 5.744 -6.523 -20.256 1.00 77.25 87 GLY A O 1
ATOM 644 N N . THR A 1 88 ? 5.636 -4.287 -20.402 1.00 78.06 88 THR A N 1
ATOM 645 C CA . THR A 1 88 ? 6.836 -4.041 -19.596 1.00 78.06 88 THR A CA 1
ATOM 646 C C . THR A 1 88 ? 6.527 -3.963 -18.099 1.00 78.06 88 THR A C 1
ATOM 648 O O . THR A 1 88 ? 5.409 -3.659 -17.666 1.00 78.06 88 THR A O 1
ATOM 651 N N . MET A 1 89 ? 7.555 -4.202 -17.284 1.00 81.38 89 MET A N 1
ATOM 652 C CA . MET A 1 89 ? 7.537 -3.963 -15.842 1.00 81.38 89 MET A CA 1
ATOM 653 C C . MET A 1 89 ? 8.612 -2.937 -15.486 1.00 81.38 89 MET A C 1
ATOM 655 O O . MET A 1 89 ? 9.765 -3.076 -15.893 1.00 81.38 89 MET A O 1
ATOM 659 N N . THR A 1 90 ? 8.258 -1.922 -14.698 1.00 82.38 90 THR A N 1
ATOM 660 C CA . THR A 1 90 ? 9.200 -0.902 -14.216 1.00 82.38 90 THR A CA 1
ATOM 661 C C . THR A 1 90 ? 9.297 -0.904 -12.699 1.00 82.38 90 THR A C 1
ATOM 663 O O . THR A 1 90 ? 8.327 -1.164 -11.990 1.00 82.38 90 THR A O 1
ATOM 666 N N . PHE A 1 91 ? 10.485 -0.620 -12.181 1.00 83.62 91 PHE A N 1
ATOM 667 C CA . PHE A 1 91 ? 10.738 -0.438 -10.759 1.00 83.62 91 PHE A CA 1
ATOM 668 C C . PHE A 1 91 ? 11.778 0.661 -10.547 1.00 83.62 91 PHE A C 1
ATOM 670 O O . PHE A 1 91 ? 12.644 0.906 -11.388 1.00 83.62 91 PHE A O 1
ATOM 677 N N . GLY A 1 92 ? 11.697 1.351 -9.418 1.00 82.06 92 GLY A N 1
ATOM 678 C CA . GLY A 1 92 ? 12.598 2.460 -9.127 1.00 82.06 92 GLY A CA 1
ATOM 679 C C . GLY A 1 92 ? 12.049 3.357 -8.037 1.00 82.06 92 GLY A C 1
ATOM 680 O O . GLY A 1 92 ? 11.193 2.945 -7.260 1.00 82.06 92 GLY A O 1
ATOM 681 N N . ARG A 1 93 ? 12.537 4.595 -7.988 1.00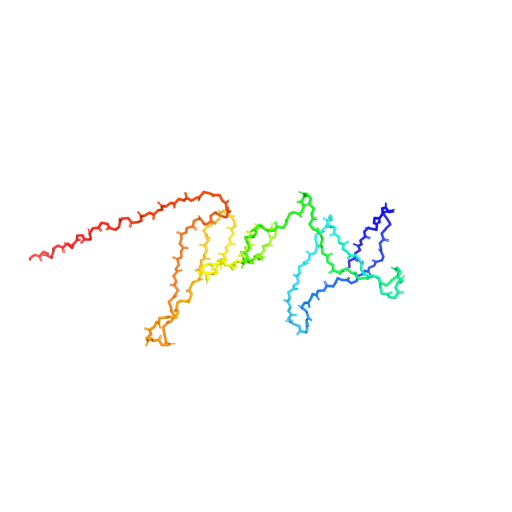 80.38 93 ARG A N 1
ATOM 682 C CA . ARG A 1 93 ? 12.056 5.633 -7.076 1.00 80.38 93 ARG A CA 1
ATOM 683 C C . ARG A 1 93 ? 11.670 6.868 -7.868 1.00 80.38 93 ARG A C 1
ATOM 685 O O . ARG A 1 93 ? 12.381 7.250 -8.793 1.00 80.38 93 ARG A O 1
ATOM 692 N N . ALA A 1 94 ? 10.554 7.492 -7.505 1.00 69.19 94 ALA A N 1
ATOM 693 C CA . ALA A 1 94 ? 10.138 8.750 -8.115 1.00 69.19 94 ALA A CA 1
ATOM 694 C C . ALA A 1 94 ? 11.267 9.802 -8.031 1.00 69.19 94 ALA A C 1
ATOM 696 O O . ALA A 1 94 ? 11.813 10.037 -6.952 1.00 69.19 94 ALA A O 1
ATOM 697 N N . GLY A 1 95 ? 11.616 10.415 -9.168 1.00 63.75 95 GLY A N 1
ATOM 698 C CA . GLY A 1 95 ? 12.680 11.424 -9.269 1.00 63.75 95 GLY A CA 1
ATOM 699 C C . GLY A 1 95 ? 14.116 10.878 -9.289 1.00 63.75 95 GLY A C 1
ATOM 700 O O . GLY A 1 95 ? 15.056 11.660 -9.172 1.00 63.75 95 GLY A O 1
ATOM 701 N N . ALA A 1 96 ? 14.297 9.561 -9.407 1.00 61.34 96 ALA A N 1
ATOM 702 C CA . ALA A 1 96 ? 15.587 8.919 -9.650 1.00 61.34 96 ALA A CA 1
ATOM 703 C C . ALA A 1 96 ? 15.576 8.183 -10.999 1.00 61.34 96 ALA A C 1
ATOM 705 O O . ALA A 1 96 ? 14.517 7.998 -11.601 1.00 61.34 96 ALA A O 1
ATOM 706 N N . ASP A 1 97 ? 16.748 7.717 -11.441 1.00 54.78 97 ASP A N 1
ATOM 707 C CA . ASP A 1 97 ? 16.850 6.803 -12.580 1.00 54.78 97 ASP A CA 1
ATOM 708 C C . ASP A 1 97 ? 15.934 5.588 -12.350 1.00 54.78 97 ASP A C 1
ATOM 710 O O . ASP A 1 97 ? 16.035 4.886 -11.340 1.00 54.78 97 ASP A O 1
ATOM 714 N N . GLN A 1 98 ? 15.010 5.357 -13.282 1.00 61.81 98 GLN A N 1
ATOM 715 C CA . GLN A 1 98 ? 14.084 4.229 -13.236 1.00 61.81 98 GLN A CA 1
ATOM 716 C C . GLN A 1 98 ? 14.654 3.052 -14.024 1.00 61.81 98 GLN A C 1
ATOM 718 O O . GLN A 1 98 ? 15.356 3.241 -15.018 1.00 61.81 98 GLN A O 1
ATOM 723 N N . HIS A 1 99 ? 14.331 1.831 -13.603 1.00 57.66 99 HIS A N 1
ATOM 724 C CA . HIS A 1 99 ? 14.775 0.611 -14.263 1.00 57.66 99 HIS A CA 1
ATOM 725 C C . HIS A 1 99 ? 13.568 -0.166 -14.798 1.00 57.66 99 HIS A C 1
ATOM 727 O O . HIS A 1 99 ? 12.557 -0.330 -14.117 1.00 57.66 99 HIS A O 1
ATOM 733 N N . GLY A 1 100 ? 13.665 -0.630 -16.042 1.00 59.78 100 GLY A N 1
ATOM 734 C CA . GLY A 1 100 ? 12.651 -1.458 -16.693 1.00 59.78 100 GLY A CA 1
ATOM 735 C C . GLY A 1 100 ? 13.193 -2.842 -17.021 1.00 59.78 100 GLY A C 1
ATOM 736 O O . GLY A 1 100 ? 14.387 -2.991 -17.287 1.00 59.78 100 GLY A O 1
ATOM 737 N N . ILE A 1 101 ? 12.314 -3.841 -17.010 1.00 57.91 101 ILE A N 1
ATOM 738 C CA . ILE A 1 101 ? 12.561 -5.170 -17.570 1.00 57.91 101 ILE A CA 1
ATOM 739 C C . ILE A 1 101 ? 11.466 -5.449 -18.603 1.00 57.91 101 ILE A C 1
ATOM 741 O O . ILE A 1 101 ? 10.274 -5.325 -18.319 1.00 57.91 101 ILE A O 1
ATOM 745 N N . GLU A 1 102 ? 11.896 -5.848 -19.794 1.00 60.28 102 GLU A N 1
ATOM 746 C CA . GLU A 1 102 ? 11.070 -6.353 -20.889 1.00 60.28 102 GLU A CA 1
ATOM 747 C C . GLU A 1 102 ? 11.600 -7.749 -21.236 1.00 60.28 102 GLU A C 1
ATOM 749 O O . GLU A 1 102 ? 12.815 -7.933 -21.347 1.00 60.28 102 GLU A O 1
ATOM 754 N N . VAL A 1 103 ? 10.713 -8.740 -21.345 1.00 56.44 103 VAL A N 1
ATOM 755 C CA . VAL A 1 103 ?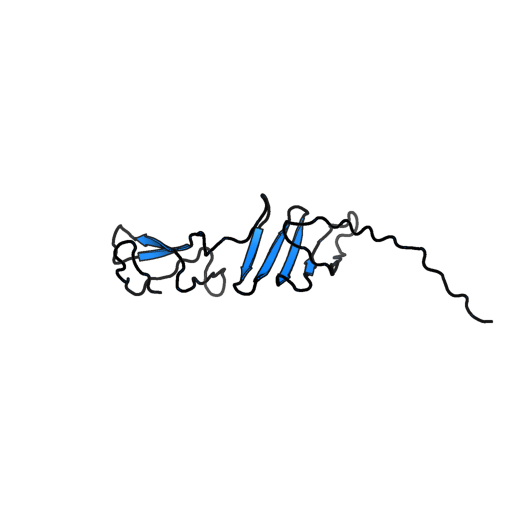 11.071 -10.102 -21.765 1.00 56.44 103 VAL A CA 1
ATOM 756 C C . VAL A 1 103 ? 10.396 -10.368 -23.101 1.00 56.44 103 VAL A C 1
ATOM 758 O O . VAL A 1 103 ? 9.230 -10.753 -23.154 1.00 56.44 103 VAL A O 1
ATOM 761 N N . ASP A 1 104 ? 11.145 -10.178 -24.182 1.00 54.38 104 ASP A N 1
ATOM 762 C CA . ASP A 1 104 ? 10.704 -10.572 -25.515 1.00 54.38 104 ASP A CA 1
ATOM 763 C C . ASP A 1 104 ? 10.887 -12.081 -25.693 1.00 54.38 104 ASP A C 1
ATOM 765 O O . ASP A 1 104 ? 11.990 -12.614 -25.550 1.00 54.38 104 ASP A O 1
ATOM 769 N N . ARG A 1 105 ? 9.822 -12.791 -26.082 1.00 47.22 105 ARG A N 1
ATOM 770 C CA . ARG A 1 105 ? 9.987 -14.115 -26.689 1.00 47.22 105 ARG A CA 1
ATOM 771 C C . ARG A 1 105 ? 10.517 -13.884 -28.100 1.00 47.22 105 ARG A C 1
ATOM 773 O O . ARG A 1 105 ? 9.734 -13.623 -29.011 1.00 47.22 105 ARG A O 1
ATOM 780 N N . ALA A 1 106 ? 11.830 -13.980 -28.296 1.00 49.38 106 ALA A N 1
ATOM 781 C CA . ALA A 1 106 ? 12.382 -14.035 -29.641 1.00 49.38 106 ALA A CA 1
ATOM 782 C C . ALA A 1 106 ? 11.708 -15.200 -30.384 1.00 49.38 106 ALA A C 1
ATOM 784 O O . ALA A 1 106 ? 11.758 -16.352 -29.943 1.00 49.38 106 ALA A O 1
ATOM 785 N N . ALA A 1 107 ? 11.025 -14.906 -31.489 1.00 47.62 107 ALA A N 1
ATOM 786 C CA . ALA A 1 107 ? 10.491 -15.930 -32.371 1.00 47.62 107 ALA A CA 1
ATOM 787 C C . ALA A 1 107 ? 11.675 -16.670 -33.020 1.00 47.62 107 ALA A C 1
ATOM 789 O O . ALA A 1 107 ? 12.145 -16.270 -34.079 1.00 47.62 107 ALA A O 1
ATOM 790 N N . GLY A 1 108 ? 12.200 -17.704 -32.356 1.00 51.31 108 GLY A N 1
ATOM 791 C CA . GLY A 1 108 ? 13.222 -18.580 -32.934 1.00 51.31 108 GLY A CA 1
ATOM 792 C C . GLY A 1 108 ? 14.170 -19.275 -31.958 1.00 51.31 108 GLY A C 1
ATOM 793 O O . GLY A 1 108 ? 14.585 -20.381 -32.271 1.00 51.31 108 GLY A O 1
ATOM 794 N N . ASP A 1 109 ? 14.464 -18.704 -30.786 1.00 52.62 109 ASP A N 1
ATOM 795 C CA . ASP A 1 109 ? 15.423 -19.290 -29.834 1.00 52.62 109 ASP A CA 1
ATOM 796 C C . ASP A 1 109 ? 14.870 -19.233 -28.409 1.00 52.62 109 ASP A C 1
ATOM 798 O O . ASP A 1 109 ? 14.745 -18.167 -27.808 1.00 52.62 109 ASP A O 1
ATOM 802 N N . ALA A 1 110 ? 14.513 -20.397 -27.869 1.00 51.47 110 ALA A N 1
ATOM 803 C CA . ALA A 1 110 ? 13.920 -20.540 -26.539 1.00 51.47 110 ALA A CA 1
ATOM 804 C C . ALA A 1 110 ? 14.916 -20.316 -25.380 1.00 51.47 110 ALA A C 1
ATOM 806 O O . ALA A 1 110 ? 14.491 -20.286 -24.227 1.00 51.47 110 ALA A O 1
ATOM 807 N N . ASP A 1 111 ? 16.203 -20.111 -25.681 1.00 50.75 111 ASP A N 1
ATOM 808 C CA . ASP A 1 111 ? 17.295 -20.137 -24.698 1.00 50.75 111 ASP A CA 1
ATOM 809 C C . ASP A 1 111 ? 17.976 -18.777 -24.462 1.00 50.75 111 ASP A C 1
ATOM 811 O O . ASP A 1 111 ? 18.965 -18.698 -23.730 1.00 50.75 111 ASP A O 1
ATOM 815 N N . HIS A 1 112 ? 17.463 -17.683 -25.037 1.00 43.94 112 HIS A N 1
ATOM 816 C CA . HIS A 1 112 ? 18.073 -16.359 -24.885 1.00 43.94 112 HIS A CA 1
ATOM 817 C C . HIS A 1 112 ? 17.121 -15.355 -24.224 1.00 43.94 112 HIS A C 1
ATOM 819 O O . HIS A 1 112 ? 16.160 -14.883 -24.825 1.00 43.94 112 HIS A O 1
ATOM 825 N N . TRP A 1 113 ? 17.420 -14.995 -22.975 1.00 46.72 113 TRP A N 1
ATOM 826 C CA . TRP A 1 113 ? 16.803 -13.881 -22.255 1.00 46.72 113 TRP A CA 1
ATOM 827 C C . TRP A 1 113 ? 17.643 -12.617 -22.467 1.00 46.72 113 TRP A C 1
ATOM 829 O O . TRP A 1 113 ? 18.809 -12.567 -22.082 1.00 46.72 113 TRP A O 1
ATOM 839 N N . SER A 1 114 ? 17.067 -11.577 -23.070 1.00 50.09 114 SER A N 1
ATOM 840 C CA . SER A 1 114 ? 17.716 -10.266 -23.162 1.00 50.09 114 SER A CA 1
ATOM 841 C C . SER A 1 114 ? 17.131 -9.317 -22.124 1.00 50.09 114 SER A C 1
ATOM 843 O O . SER A 1 114 ? 15.940 -9.030 -22.162 1.00 50.09 114 SER A O 1
ATOM 845 N N . TYR A 1 115 ? 17.963 -8.784 -21.231 1.00 47.56 115 TYR A N 1
ATOM 846 C CA . TYR A 1 115 ? 17.592 -7.642 -20.398 1.00 47.56 115 TYR A CA 1
ATOM 847 C C . TYR A 1 115 ? 17.953 -6.347 -21.136 1.00 47.56 115 TYR A C 1
ATOM 849 O O . TYR A 1 115 ? 19.074 -6.183 -21.627 1.00 47.56 115 TYR A O 1
ATOM 857 N N . ARG A 1 116 ? 17.017 -5.399 -21.215 1.00 47.69 116 ARG A N 1
ATOM 858 C CA . ARG A 1 116 ? 17.283 -4.059 -21.748 1.00 47.69 116 ARG A CA 1
ATOM 859 C C . ARG A 1 116 ? 17.202 -3.043 -20.618 1.00 47.69 116 ARG A C 1
ATOM 861 O O . ARG A 1 116 ? 16.135 -2.770 -20.087 1.00 47.69 116 ARG A O 1
ATOM 868 N N . TRP A 1 117 ? 18.344 -2.459 -20.268 1.00 45.44 117 TRP A N 1
ATOM 869 C CA . TRP A 1 117 ? 18.397 -1.362 -19.307 1.00 45.44 117 TRP A CA 1
ATOM 870 C C . TRP A 1 117 ? 17.909 -0.079 -19.975 1.00 45.44 117 TRP A C 1
ATOM 872 O O . TRP A 1 117 ? 18.603 0.492 -20.818 1.00 45.44 117 TRP A O 1
ATOM 882 N N . HIS A 1 118 ? 16.731 0.390 -19.583 1.00 50.06 118 HIS A N 1
ATOM 883 C CA . HIS A 1 118 ? 16.296 1.743 -19.901 1.00 50.06 118 HIS A CA 1
ATOM 884 C C . HIS A 1 118 ? 16.869 2.685 -18.842 1.00 50.06 118 HIS A C 1
ATOM 886 O O . HIS A 1 118 ? 16.610 2.511 -17.657 1.00 50.06 118 HIS A O 1
ATOM 892 N N . ARG A 1 119 ? 17.694 3.650 -19.260 1.00 43.22 119 ARG A N 1
ATOM 893 C CA . ARG A 1 119 ? 18.078 4.803 -18.438 1.00 43.22 119 ARG A CA 1
ATOM 894 C C . ARG A 1 119 ? 17.259 5.977 -18.963 1.00 43.22 119 ARG A C 1
ATOM 896 O O . ARG A 1 119 ? 17.565 6.500 -20.032 1.00 43.22 119 ARG A O 1
ATOM 903 N N . GLY A 1 120 ? 16.168 6.301 -18.281 1.00 46.56 120 GLY A N 1
ATOM 904 C CA . GLY A 1 120 ? 15.244 7.352 -18.691 1.00 46.56 120 GLY A CA 1
ATOM 905 C C . GLY A 1 120 ? 14.234 7.663 -17.594 1.00 46.56 120 GLY A C 1
ATOM 906 O O . GLY A 1 120 ? 13.783 6.766 -16.884 1.00 46.56 120 GLY A O 1
ATOM 907 N N . ASP A 1 121 ? 13.916 8.943 -17.456 1.00 40.22 121 ASP A N 1
ATOM 908 C CA . ASP A 1 121 ? 12.938 9.464 -16.508 1.00 40.22 121 ASP A CA 1
ATOM 909 C C . ASP A 1 121 ? 11.537 9.183 -17.076 1.00 40.22 121 ASP A C 1
ATOM 911 O O . ASP A 1 121 ? 11.048 9.906 -17.944 1.00 40.22 121 ASP A O 1
ATOM 915 N N . VAL A 1 122 ? 10.915 8.061 -16.700 1.00 44.34 122 VAL A N 1
ATOM 916 C CA . VAL A 1 122 ? 9.554 7.737 -17.157 1.00 44.34 122 VAL A CA 1
ATOM 917 C C . VAL A 1 122 ? 8.576 8.450 -16.226 1.00 44.34 122 VAL A C 1
ATOM 919 O O . VAL A 1 122 ? 8.105 7.906 -15.223 1.00 44.34 122 VAL A O 1
ATOM 922 N N . SER A 1 123 ? 8.321 9.729 -16.499 1.00 36.56 123 SER A N 1
ATOM 923 C CA . SER A 1 123 ? 7.324 10.507 -15.768 1.00 36.56 123 SER A CA 1
ATOM 924 C C . SER A 1 123 ? 5.929 9.938 -16.045 1.00 36.56 123 SER A C 1
ATOM 926 O O . SER A 1 123 ? 5.398 10.012 -17.151 1.00 36.56 123 SER A O 1
ATOM 928 N N . SER A 1 124 ? 5.300 9.354 -15.025 1.00 30.19 124 SER A N 1
ATOM 929 C CA . SER A 1 124 ? 3.862 9.060 -15.075 1.00 30.19 124 SER A CA 1
ATOM 930 C C . SER A 1 124 ? 3.047 10.363 -15.176 1.00 30.19 124 SER A C 1
ATOM 932 O O . SER A 1 124 ? 3.499 11.427 -14.760 1.00 30.19 124 SER A O 1
ATOM 934 N N . PRO A 1 125 ? 1.785 10.265 -15.608 1.00 39.06 125 PRO A N 1
ATOM 935 C CA . PRO A 1 125 ? 1.306 10.630 -16.933 1.00 39.06 125 PRO A CA 1
ATOM 936 C C . PRO A 1 125 ? 1.191 12.152 -17.121 1.00 39.06 125 PRO A C 1
ATOM 938 O O . PRO A 1 125 ? 0.089 12.689 -17.119 1.00 39.06 125 PRO A O 1
ATOM 941 N N . GLN A 1 126 ? 2.294 12.862 -17.313 1.00 33.91 126 GLN A N 1
ATOM 942 C CA . GLN A 1 126 ? 2.275 14.141 -18.019 1.00 33.91 126 GLN A CA 1
ATOM 943 C C . GLN A 1 126 ? 3.584 14.255 -18.797 1.00 33.91 126 GLN A C 1
ATOM 945 O O . GLN A 1 126 ? 4.652 14.042 -18.233 1.00 33.91 126 GLN A O 1
ATOM 950 N N . ILE A 1 127 ? 3.462 14.643 -20.067 1.00 36.16 127 ILE A N 1
ATOM 951 C CA . ILE A 1 127 ? 4.540 15.044 -20.980 1.00 36.16 127 ILE A CA 1
ATOM 952 C C . ILE A 1 127 ? 5.175 13.879 -21.754 1.00 36.16 127 ILE A C 1
ATOM 954 O O . ILE A 1 127 ? 6.091 13.192 -21.318 1.00 36.16 127 ILE A O 1
ATOM 958 N N . GLU A 1 128 ? 4.667 13.722 -22.974 1.00 33.72 128 GLU A N 1
ATOM 959 C CA . GLU A 1 128 ? 5.312 13.026 -24.079 1.00 33.72 128 GLU A CA 1
ATOM 960 C C . GLU A 1 128 ? 6.532 13.850 -24.532 1.00 33.72 128 GLU A C 1
ATOM 962 O O . GLU A 1 128 ? 6.398 15.001 -24.949 1.00 33.72 128 GLU A O 1
ATOM 967 N N . LEU A 1 129 ? 7.730 13.274 -24.437 1.00 33.56 129 LEU A N 1
ATOM 968 C CA . LEU A 1 129 ? 8.922 13.768 -25.125 1.00 33.56 129 LEU A CA 1
ATOM 969 C C . LEU A 1 129 ? 9.385 12.672 -26.088 1.00 33.56 129 LEU A C 1
ATOM 971 O O . LEU A 1 129 ? 10.030 11.705 -25.683 1.00 33.56 129 LEU A O 1
ATOM 975 N N . ASP A 1 130 ? 9.033 12.826 -27.368 1.00 34.75 130 ASP A N 1
ATOM 976 C CA . ASP A 1 130 ? 9.544 12.003 -28.471 1.00 34.75 130 ASP A CA 1
ATOM 977 C C . ASP A 1 130 ? 11.057 12.237 -28.607 1.00 34.75 130 ASP A C 1
ATOM 979 O O . ASP A 1 130 ? 11.518 13.152 -29.295 1.00 34.75 130 ASP A O 1
ATOM 983 N N . VAL A 1 131 ? 11.865 11.424 -27.924 1.00 39.22 131 VAL A N 1
ATOM 984 C CA . VAL A 1 131 ? 13.314 11.400 -28.138 1.00 39.22 131 VAL A CA 1
ATOM 985 C C . VAL A 1 131 ? 13.614 10.403 -29.252 1.00 39.22 131 VAL A C 1
ATOM 987 O O . VAL A 1 131 ? 14.065 9.278 -29.026 1.00 39.22 131 VAL A O 1
ATOM 990 N N . ARG A 1 132 ? 13.417 10.836 -30.503 1.00 31.58 132 ARG A N 1
ATOM 991 C CA . ARG A 1 132 ? 13.994 10.141 -31.659 1.00 31.58 132 ARG A CA 1
ATOM 992 C C . ARG A 1 132 ? 15.514 10.213 -31.581 1.00 31.58 132 ARG A C 1
ATOM 994 O O . ARG A 1 132 ? 16.137 11.194 -31.986 1.00 31.58 132 ARG A O 1
ATOM 1001 N N . SER A 1 133 ? 16.125 9.136 -31.105 1.00 38.97 133 SER A N 1
ATOM 1002 C CA . SER A 1 133 ? 17.560 8.894 -31.225 1.00 38.97 133 SER A CA 1
ATOM 1003 C C . SER A 1 133 ? 17.948 8.804 -32.708 1.00 38.97 133 SER A C 1
ATOM 1005 O O . SER A 1 133 ? 17.840 7.755 -33.345 1.00 38.97 133 SER A O 1
ATOM 1007 N N . ARG A 1 134 ? 18.405 9.918 -33.297 1.00 37.69 134 ARG A N 1
ATOM 1008 C CA . ARG A 1 134 ? 19.143 9.882 -34.565 1.00 37.69 134 ARG A CA 1
ATOM 1009 C C . ARG A 1 134 ? 20.521 9.280 -34.292 1.00 37.69 134 ARG A C 1
ATOM 1011 O O . ARG A 1 134 ? 21.450 9.993 -33.918 1.00 37.69 134 ARG A O 1
ATOM 1018 N N . ARG A 1 135 ? 20.686 7.974 -34.519 1.00 38.56 135 ARG A N 1
ATOM 1019 C CA . ARG A 1 135 ? 22.025 7.395 -34.703 1.00 38.56 135 ARG A CA 1
ATOM 1020 C C . ARG A 1 135 ? 22.610 7.930 -36.014 1.00 38.56 135 ARG A C 1
ATOM 1022 O O . ARG A 1 135 ? 22.230 7.486 -37.092 1.00 38.56 135 ARG A O 1
ATOM 1029 N N . GLY A 1 136 ? 23.517 8.899 -35.917 1.00 38.19 136 GLY A N 1
ATOM 1030 C CA . GLY A 1 136 ? 24.416 9.261 -37.015 1.00 38.19 136 GLY A CA 1
ATOM 1031 C C . GLY A 1 136 ? 25.448 8.150 -37.277 1.00 38.19 136 GLY A C 1
ATOM 1032 O O . GLY A 1 136 ? 25.727 7.353 -36.377 1.00 38.19 136 GLY A O 1
ATOM 1033 N N . PRO A 1 137 ? 26.011 8.054 -38.494 1.00 37.78 137 PRO A N 1
ATOM 1034 C CA . PRO A 1 137 ? 26.884 6.948 -38.872 1.00 37.78 137 PRO A CA 1
ATOM 1035 C C . PRO A 1 137 ? 28.224 6.989 -38.123 1.00 37.78 137 PRO A C 1
ATOM 1037 O O . PRO A 1 137 ? 28.894 8.019 -38.051 1.00 37.78 137 PRO A O 1
ATOM 1040 N N . VAL A 1 138 ? 28.631 5.832 -37.597 1.00 49.09 138 VAL A N 1
ATOM 1041 C CA . VAL A 1 138 ? 29.917 5.619 -36.919 1.00 49.09 138 VAL A CA 1
ATOM 1042 C C . VAL A 1 138 ? 31.051 5.703 -37.947 1.00 49.09 138 VAL A C 1
ATOM 1044 O O . VAL A 1 138 ? 31.163 4.849 -38.828 1.00 49.09 138 VAL A O 1
ATOM 1047 N N . ARG A 1 139 ? 31.921 6.715 -37.844 1.00 41.50 139 ARG A N 1
ATOM 1048 C CA . ARG A 1 139 ? 33.164 6.779 -38.630 1.00 41.50 139 ARG A CA 1
ATOM 1049 C C . ARG A 1 139 ? 34.162 5.742 -38.103 1.00 41.50 139 ARG A C 1
ATOM 1051 O O . ARG A 1 139 ? 34.594 5.828 -36.958 1.00 41.50 139 ARG A O 1
ATOM 1058 N N . ARG A 1 140 ? 34.560 4.782 -38.946 1.00 40.84 140 ARG A N 1
ATOM 1059 C CA . ARG A 1 140 ? 35.704 3.891 -38.681 1.00 40.84 140 ARG A CA 1
ATOM 1060 C C . ARG A 1 140 ? 37.009 4.680 -38.833 1.00 40.84 140 ARG A C 1
ATOM 1062 O O . ARG A 1 140 ? 37.244 5.269 -39.884 1.00 40.84 140 ARG A O 1
ATOM 1069 N N . ALA A 1 141 ? 37.852 4.678 -37.802 1.00 42.12 141 ALA A N 1
ATOM 1070 C CA . ALA A 1 141 ? 39.213 5.202 -37.877 1.00 42.12 141 ALA A CA 1
ATOM 1071 C C . ALA A 1 141 ? 40.106 4.254 -38.701 1.00 42.12 141 ALA A C 1
ATOM 1073 O O . ALA A 1 141 ? 40.063 3.036 -38.517 1.00 42.12 141 ALA A O 1
ATOM 1074 N N . ALA A 1 142 ? 40.892 4.812 -39.624 1.00 47.44 142 ALA A N 1
ATOM 1075 C CA . ALA A 1 142 ? 41.863 4.076 -40.427 1.00 47.44 142 ALA A CA 1
ATOM 1076 C C . ALA A 1 142 ? 43.095 3.692 -39.587 1.00 47.44 142 ALA A C 1
ATOM 1078 O O . ALA A 1 142 ? 43.559 4.476 -38.759 1.00 47.44 142 ALA A O 1
ATOM 1079 N N . LYS A 1 143 ? 43.624 2.483 -39.809 1.00 39.69 143 LYS A N 1
ATOM 1080 C CA . LYS A 1 143 ? 44.848 1.978 -39.168 1.00 39.69 143 LYS A CA 1
ATOM 1081 C C . LYS A 1 143 ? 46.082 2.673 -39.780 1.00 39.69 143 LYS A C 1
ATOM 1083 O O . LYS A 1 143 ? 46.130 2.776 -41.007 1.00 39.69 143 LYS A O 1
ATOM 1088 N N . PRO A 1 144 ? 47.062 3.132 -38.982 1.00 46.62 144 PRO A N 1
ATOM 1089 C CA . PRO A 1 144 ? 48.293 3.712 -39.514 1.00 46.62 144 PRO A CA 1
ATOM 1090 C C . PRO A 1 144 ? 49.198 2.630 -40.131 1.00 46.62 144 PRO A C 1
ATOM 1092 O O . PRO A 1 144 ? 49.141 1.468 -39.722 1.00 46.62 144 PRO A O 1
ATOM 1095 N N . ARG A 1 145 ? 49.962 3.041 -41.151 1.00 52.56 145 ARG A N 1
ATOM 1096 C CA . ARG A 1 145 ? 50.919 2.233 -41.925 1.00 52.56 145 ARG A CA 1
ATOM 1097 C C . ARG A 1 145 ? 52.209 1.973 -41.163 1.00 52.56 145 ARG A C 1
ATOM 1099 O O . ARG A 1 145 ? 52.637 2.898 -40.441 1.00 52.56 145 ARG A O 1
#

Secondary structure (DSSP, 8-state):
---EETTTTEEP---PBP-SEEETTEEE--PPPTT--EEEEEGGG-TTSEEEEEE---SSSPPPP--TT-EEEE-TTSEEEEE-TTS-EEEEETTS-BEEE-----TT-TT-PPP----B---TTS------------PPPPPP-

pLDDT: mean 72.82, std 20.69, range [30.19, 93.75]

Sequence (145 aa):
MKVLLMPTLKETGFIPLGAQWVGNGFGAVFGPAIGDAVRLDFVDGRVEVAIVGSRFFNNSARPPVVQSGQAAIVDSTGSFVRLNNDGTMTFGRAGADQHGIEVDRAAGDADHWSYRWHRGDVSSPQIELDVRSRRGPVRRAAKPR